Protein AF-A0A5K3FD88-F1 (afdb_monomer_lite)

Secondary structure (DSSP, 8-state):
---------SSSS--SS-EEEEEEEE-SSTT-EEEEEEEEPPPP-TTHHHH--S-HHHHHHHHHT-SEEEEEEE-HHHHHHHSS--HHHHHHHHHHHHHHHHHHHHHH-GGGG-TTSEEEEEEE-GGGTS-TT--HHHHHHHHHHHHHHTT-

Organism: Mesocestoides corti (NCBI:txid53468)

pLDDT: mean 76.45, std 16.15, range [29.92, 93.56]

Structure (mmCIF, N/CA/C/O backbone):
data_AF-A0A5K3FD88-F1
#
_entry.id   AF-A0A5K3FD88-F1
#
loop_
_atom_site.group_PDB
_atom_site.id
_atom_site.type_symbol
_atom_site.label_atom_id
_atom_site.label_alt_id
_atom_site.label_comp_id
_atom_site.label_asym_id
_atom_site.label_entity_id
_atom_site.label_seq_id
_atom_site.pdbx_PDB_ins_code
_atom_site.Cartn_x
_atom_site.Cartn_y
_atom_site.Cartn_z
_atom_site.occupancy
_atom_site.B_iso_or_equiv
_atom_site.auth_seq_id
_atom_site.auth_comp_id
_atom_site.auth_asym_id
_atom_site.auth_atom_id
_atom_site.pdbx_PDB_model_num
ATOM 1 N N . LEU A 1 1 ? 9.962 14.412 3.742 1.00 49.38 1 LEU A N 1
ATOM 2 C CA . LEU A 1 1 ? 10.982 13.424 3.314 1.00 49.38 1 LEU A CA 1
ATOM 3 C C . LEU A 1 1 ? 11.344 13.483 1.820 1.00 49.38 1 LEU A C 1
ATOM 5 O O . LEU A 1 1 ? 12.337 12.880 1.451 1.00 49.38 1 LEU A O 1
ATOM 9 N N . THR A 1 2 ? 10.681 14.282 0.972 1.00 31.92 2 THR A N 1
ATOM 10 C CA . THR A 1 2 ? 11.206 14.666 -0.359 1.00 31.92 2 THR A CA 1
ATOM 11 C C . THR A 1 2 ? 10.922 16.157 -0.612 1.00 31.92 2 THR A C 1
ATOM 13 O O . THR A 1 2 ? 9.959 16.699 -0.075 1.00 31.92 2 THR A O 1
ATOM 16 N N . ARG A 1 3 ? 11.767 16.861 -1.385 1.00 29.92 3 ARG A N 1
ATOM 17 C CA . ARG A 1 3 ? 11.564 18.280 -1.778 1.00 29.92 3 ARG A CA 1
ATOM 18 C C . ARG A 1 3 ? 10.687 18.415 -3.039 1.00 29.92 3 ARG A C 1
ATOM 20 O O . ARG A 1 3 ? 10.911 19.313 -3.847 1.00 29.92 3 ARG A O 1
ATOM 27 N N . ALA A 1 4 ? 9.730 17.511 -3.245 1.00 40.16 4 ALA A N 1
ATOM 28 C CA . ALA A 1 4 ? 8.852 17.529 -4.414 1.00 40.16 4 ALA A CA 1
ATOM 29 C C . ALA A 1 4 ? 7.624 18.420 -4.161 1.00 40.16 4 ALA A C 1
ATOM 31 O O . ALA A 1 4 ? 7.045 18.396 -3.078 1.00 40.16 4 ALA A O 1
ATOM 32 N N . ARG A 1 5 ? 7.230 19.225 -5.157 1.00 34.03 5 ARG A N 1
ATOM 33 C CA . ARG A 1 5 ? 5.984 20.009 -5.135 1.00 34.03 5 ARG A CA 1
ATOM 34 C C . ARG A 1 5 ? 4.945 19.308 -6.020 1.00 34.03 5 ARG A C 1
ATOM 36 O O . ARG A 1 5 ? 5.120 19.342 -7.238 1.00 34.03 5 ARG A O 1
ATOM 43 N N . PRO A 1 6 ? 3.894 18.687 -5.457 1.00 39.97 6 PRO A N 1
ATOM 44 C CA . PRO A 1 6 ? 2.916 17.952 -6.249 1.00 39.97 6 PRO A CA 1
ATOM 45 C C . PRO A 1 6 ? 1.986 18.905 -7.011 1.00 39.97 6 PRO A C 1
ATOM 47 O O . PRO A 1 6 ? 1.526 19.910 -6.469 1.00 39.97 6 PRO A O 1
ATOM 50 N N . ARG A 1 7 ? 1.684 18.575 -8.271 1.00 36.94 7 ARG A N 1
ATOM 51 C CA . ARG A 1 7 ? 0.554 19.133 -9.027 1.00 36.94 7 ARG A CA 1
ATOM 52 C C . ARG A 1 7 ? -0.346 17.977 -9.451 1.00 36.94 7 ARG A C 1
ATOM 54 O O . ARG A 1 7 ? 0.107 17.106 -10.182 1.00 36.94 7 ARG A O 1
ATOM 61 N N . VAL A 1 8 ? -1.593 17.990 -8.988 1.00 39.84 8 VAL A N 1
ATOM 62 C CA . VAL A 1 8 ? -2.627 17.002 -9.332 1.00 39.84 8 VAL A CA 1
ATOM 63 C C . VAL A 1 8 ? -3.347 17.480 -10.596 1.00 39.84 8 VAL A C 1
ATOM 65 O O . VAL A 1 8 ? -3.868 18.595 -10.613 1.00 39.84 8 VAL A O 1
ATOM 68 N N . ALA A 1 9 ? -3.345 16.676 -11.662 1.00 36.00 9 ALA A N 1
ATOM 69 C CA . ALA A 1 9 ? -4.131 16.934 -12.874 1.00 36.00 9 ALA A CA 1
ATOM 70 C C . ALA A 1 9 ? -5.505 16.232 -12.786 1.00 36.00 9 ALA A C 1
ATOM 72 O O . ALA A 1 9 ? -5.582 15.161 -12.188 1.00 36.00 9 ALA A O 1
ATOM 73 N N . PRO A 1 10 ? -6.587 16.779 -13.372 1.00 38.25 10 PRO A N 1
ATOM 74 C CA . PRO A 1 10 ? -7.933 16.222 -13.255 1.00 38.25 10 PRO A CA 1
ATOM 75 C C . PRO A 1 10 ? -8.171 15.132 -14.312 1.00 38.25 10 PRO A C 1
ATOM 77 O O . PRO A 1 10 ? -8.833 15.365 -15.317 1.00 38.25 10 PRO A O 1
ATOM 80 N N . HIS A 1 11 ? -7.616 13.940 -14.106 1.00 45.12 11 HIS A N 1
ATOM 81 C CA . HIS A 1 11 ? -7.912 12.748 -14.909 1.00 45.12 11 HIS A CA 1
ATOM 82 C C . HIS A 1 11 ? -7.934 11.507 -14.005 1.00 45.12 11 HIS A C 1
ATOM 84 O O . HIS A 1 11 ? -7.286 11.531 -12.962 1.00 45.12 11 HIS A O 1
ATOM 90 N N . PRO A 1 12 ? -8.637 10.419 -14.383 1.00 45.50 12 PRO A N 1
ATOM 91 C CA . PRO A 1 12 ? -8.735 9.195 -13.572 1.00 45.50 12 PRO A CA 1
ATOM 92 C C . PRO A 1 12 ? -7.381 8.514 -13.285 1.00 45.50 12 PRO A C 1
ATOM 94 O O . PRO A 1 12 ? -7.318 7.605 -12.475 1.00 45.50 12 PRO A O 1
ATOM 97 N N . PHE A 1 13 ? -6.296 9.003 -13.888 1.00 48.44 13 PHE A N 1
ATOM 98 C CA . PHE A 1 13 ? -4.913 8.739 -13.506 1.00 48.44 13 PHE A CA 1
ATOM 99 C C . PHE A 1 13 ? -4.215 10.095 -13.365 1.00 48.44 13 PHE A C 1
ATOM 101 O O . PHE A 1 13 ? -4.045 10.809 -14.356 1.00 48.44 13 PHE A O 1
ATOM 108 N N . THR A 1 14 ? -3.857 10.519 -12.154 1.00 42.22 14 THR A N 1
ATOM 109 C CA . THR A 1 14 ? -3.518 11.937 -11.922 1.00 42.22 14 THR A CA 1
ATOM 110 C C . THR A 1 14 ? -2.059 12.328 -12.189 1.00 42.22 14 THR A C 1
ATOM 112 O O . THR A 1 14 ? -1.686 13.457 -11.864 1.00 42.22 14 THR A O 1
ATOM 115 N N . THR A 1 15 ? -1.234 11.485 -12.829 1.00 48.66 15 THR A N 1
ATOM 116 C CA . THR A 1 15 ? 0.158 11.862 -13.153 1.00 48.66 15 THR A CA 1
ATOM 117 C C . THR A 1 15 ? 0.661 11.240 -14.467 1.00 48.66 15 THR A C 1
ATOM 119 O O . THR A 1 15 ? 0.952 10.053 -14.533 1.00 48.66 15 THR A O 1
ATOM 122 N N . LEU A 1 16 ? 0.818 12.057 -15.521 1.00 50.34 16 LEU A N 1
ATOM 123 C CA . LEU A 1 16 ? 1.397 11.653 -16.823 1.00 50.34 16 LEU A CA 1
ATOM 124 C C . LEU A 1 16 ? 2.933 11.499 -16.801 1.00 50.34 16 LEU A C 1
ATOM 126 O O . LEU A 1 16 ? 3.521 11.061 -17.784 1.00 50.34 16 LEU A O 1
ATOM 130 N N . LYS A 1 17 ? 3.598 11.898 -15.708 1.00 55.62 17 LYS A N 1
ATOM 131 C CA . LYS A 1 17 ? 5.039 11.716 -15.497 1.00 55.62 17 LYS A CA 1
ATOM 132 C C . LYS A 1 17 ? 5.276 11.182 -14.087 1.00 55.62 17 LYS A C 1
ATOM 134 O O . LYS A 1 17 ? 4.882 11.862 -13.144 1.00 55.62 17 LYS A O 1
ATOM 139 N N . PRO A 1 18 ? 5.937 10.033 -13.914 1.00 62.25 18 PRO A N 1
ATOM 140 C CA . PRO A 1 18 ? 6.302 9.559 -12.583 1.00 62.25 18 PRO A CA 1
ATOM 141 C C . PRO A 1 18 ? 7.195 10.572 -11.871 1.00 62.25 18 PRO A C 1
ATOM 143 O O . PRO A 1 18 ? 8.062 11.207 -12.483 1.00 62.25 18 PRO A O 1
ATOM 146 N N . HIS A 1 19 ? 7.011 10.718 -10.565 1.00 68.56 19 HIS A N 1
ATOM 147 C CA . HIS A 1 19 ? 7.896 11.555 -9.766 1.00 68.56 19 HIS A CA 1
ATOM 148 C C . HIS A 1 19 ? 8.976 10.685 -9.136 1.00 68.56 19 HIS A C 1
ATOM 150 O O . HIS A 1 19 ? 8.707 9.908 -8.228 1.00 68.56 19 HIS A O 1
ATOM 156 N N . VAL A 1 20 ? 10.212 10.833 -9.611 1.00 73.56 20 VAL A N 1
ATOM 157 C CA . VAL A 1 20 ? 11.366 10.108 -9.073 1.00 73.56 20 VAL A CA 1
ATOM 158 C C . VAL A 1 20 ? 12.123 11.007 -8.099 1.00 73.56 20 VAL A C 1
ATOM 160 O O . VAL A 1 20 ? 12.644 12.060 -8.468 1.00 73.56 20 VAL A O 1
ATOM 163 N N . GLY A 1 21 ? 12.174 10.599 -6.836 1.00 79.31 21 GLY A N 1
ATOM 164 C CA . GLY A 1 21 ? 12.961 11.212 -5.775 1.00 79.31 21 GLY A CA 1
ATOM 165 C C . GLY A 1 21 ? 14.166 10.352 -5.408 1.00 79.31 21 GLY A C 1
ATOM 166 O O . GLY A 1 21 ? 14.143 9.133 -5.527 1.00 79.31 21 GLY A O 1
ATOM 167 N N . THR A 1 22 ? 15.238 10.983 -4.937 1.00 81.88 22 THR A N 1
ATOM 168 C CA . THR A 1 22 ? 16.378 10.281 -4.334 1.00 81.88 22 THR A CA 1
ATOM 169 C C . THR A 1 22 ? 16.438 10.625 -2.854 1.00 81.88 22 THR A C 1
ATOM 171 O O . THR A 1 22 ? 16.377 11.799 -2.489 1.00 81.88 22 THR A O 1
ATOM 174 N N . LEU A 1 23 ? 16.570 9.602 -2.021 1.00 83.44 23 LEU A N 1
ATOM 175 C CA . LEU A 1 23 ? 16.663 9.689 -0.576 1.00 83.44 23 LEU A CA 1
ATOM 176 C C . LEU A 1 23 ? 18.045 9.189 -0.153 1.00 83.44 23 LEU A C 1
ATOM 178 O O . LEU A 1 23 ? 18.438 8.076 -0.493 1.00 83.44 23 LEU A O 1
ATOM 182 N N . LEU A 1 24 ? 18.799 10.037 0.542 1.00 83.44 24 LEU A N 1
ATOM 183 C CA . LEU A 1 24 ? 20.080 9.667 1.132 1.00 83.44 24 LEU A CA 1
ATOM 184 C C . LEU A 1 24 ? 19.846 9.397 2.618 1.00 83.44 24 LEU A C 1
ATOM 186 O O . LEU A 1 24 ? 19.455 10.301 3.355 1.00 83.44 24 LEU A O 1
ATOM 190 N N . LEU A 1 25 ? 20.045 8.152 3.031 1.00 79.88 25 LEU A N 1
ATOM 191 C CA . LEU A 1 25 ? 19.984 7.716 4.418 1.00 79.88 25 LEU A CA 1
ATOM 192 C C . LEU A 1 25 ? 21.411 7.618 4.944 1.00 79.88 25 LEU A C 1
ATOM 194 O O . LEU A 1 25 ? 22.100 6.636 4.687 1.00 79.88 25 LEU A O 1
ATOM 198 N N . THR A 1 26 ? 21.862 8.643 5.656 1.00 75.00 26 THR A N 1
ATOM 199 C CA . THR A 1 26 ? 23.148 8.613 6.359 1.00 75.00 26 THR A CA 1
ATOM 200 C C . THR A 1 26 ? 22.933 7.973 7.727 1.00 75.00 26 THR A C 1
ATOM 202 O O . THR A 1 26 ? 22.096 8.454 8.493 1.00 75.00 26 THR A O 1
ATOM 205 N N . ARG A 1 27 ? 23.637 6.875 8.021 1.00 68.38 27 ARG A N 1
ATOM 206 C CA . ARG A 1 27 ? 23.699 6.314 9.381 1.00 68.38 27 ARG A CA 1
ATOM 207 C C . ARG A 1 27 ? 24.729 7.066 10.231 1.00 68.38 27 ARG A C 1
ATOM 209 O O . ARG A 1 27 ? 25.310 8.042 9.772 1.00 68.38 27 ARG A O 1
ATOM 216 N N . ASP A 1 28 ? 24.915 6.641 11.480 1.00 68.75 28 ASP A N 1
ATOM 217 C CA . ASP A 1 28 ? 25.735 7.318 12.502 1.00 68.75 28 ASP A CA 1
ATOM 218 C C . ASP A 1 28 ? 27.186 7.645 12.066 1.00 68.75 28 ASP A C 1
ATOM 220 O O . ASP A 1 28 ? 27.833 8.500 12.670 1.00 68.75 28 ASP A O 1
ATOM 224 N N . SER A 1 29 ? 27.689 7.027 10.992 1.00 59.22 29 SER A N 1
ATOM 225 C CA . SER A 1 29 ? 28.944 7.350 10.304 1.00 59.22 29 SER A CA 1
ATOM 226 C C . SER A 1 29 ? 28.691 7.812 8.858 1.00 59.22 29 SER A C 1
ATOM 228 O O . SER A 1 29 ? 27.907 7.221 8.114 1.00 59.22 29 SER A O 1
ATOM 230 N N . ALA A 1 30 ? 29.395 8.865 8.423 1.00 61.03 30 ALA A N 1
ATOM 231 C CA . ALA A 1 30 ? 29.258 9.439 7.076 1.00 61.03 30 ALA A CA 1
ATOM 232 C C . ALA A 1 30 ? 29.626 8.463 5.937 1.00 61.03 30 ALA A C 1
ATOM 234 O O . ALA A 1 30 ? 29.151 8.637 4.814 1.00 61.03 30 ALA A O 1
ATOM 235 N N . ASP A 1 31 ? 30.421 7.434 6.240 1.00 67.88 31 ASP A N 1
ATOM 236 C CA . ASP A 1 31 ? 30.847 6.407 5.284 1.00 67.88 31 ASP A CA 1
ATOM 237 C C . ASP A 1 31 ? 29.776 5.324 5.029 1.00 67.88 31 ASP A C 1
ATOM 239 O O . ASP A 1 31 ? 29.842 4.645 4.009 1.00 67.88 31 ASP A O 1
ATOM 243 N N . ASP A 1 32 ? 28.738 5.216 5.874 1.00 70.06 32 ASP A N 1
ATOM 244 C CA . ASP A 1 32 ? 27.624 4.258 5.728 1.00 70.06 32 ASP A CA 1
ATOM 245 C C . ASP A 1 32 ? 26.333 4.953 5.259 1.00 70.06 32 ASP A C 1
ATOM 247 O O . ASP A 1 32 ? 25.264 4.869 5.879 1.00 70.06 32 ASP A O 1
ATOM 251 N N . SER A 1 33 ? 26.421 5.686 4.146 1.00 76.81 33 SER A N 1
ATOM 252 C CA . SER A 1 33 ? 25.243 6.299 3.524 1.00 76.81 33 SER A CA 1
ATOM 253 C C . SER A 1 33 ? 24.604 5.381 2.474 1.00 76.81 33 SER A C 1
ATOM 255 O O . SER A 1 33 ? 25.259 4.896 1.554 1.00 76.81 33 SER A O 1
ATOM 257 N N . ILE A 1 34 ? 23.292 5.153 2.591 1.00 81.44 34 ILE A N 1
ATOM 258 C CA . ILE A 1 34 ? 22.496 4.380 1.629 1.00 81.44 34 ILE A CA 1
ATOM 259 C C . ILE A 1 34 ? 21.711 5.353 0.755 1.00 81.44 34 ILE A C 1
ATOM 261 O O . ILE A 1 34 ? 20.952 6.188 1.248 1.00 81.44 34 ILE A O 1
ATOM 265 N N . LYS A 1 35 ? 21.863 5.231 -0.564 1.00 82.56 35 LYS A N 1
ATOM 266 C CA . LYS A 1 35 ? 21.091 6.001 -1.541 1.00 82.56 35 LYS A CA 1
ATOM 267 C C . LYS A 1 35 ? 19.933 5.153 -2.060 1.00 82.56 35 LYS A C 1
ATOM 269 O O . LYS A 1 35 ? 20.157 4.137 -2.708 1.00 82.56 35 LYS A O 1
ATOM 274 N N . LEU A 1 36 ? 18.708 5.599 -1.810 1.00 83.81 36 LEU A N 1
ATOM 275 C CA . LEU A 1 36 ? 17.485 4.991 -2.323 1.00 83.81 36 LEU A CA 1
ATOM 276 C C . LEU A 1 36 ? 16.853 5.900 -3.373 1.00 83.81 36 LEU A C 1
ATOM 278 O O . LEU A 1 36 ? 16.812 7.120 -3.215 1.00 83.81 36 LEU A O 1
ATOM 282 N N . THR A 1 37 ? 16.328 5.310 -4.438 1.00 83.25 37 THR A N 1
ATOM 283 C CA . THR A 1 37 ? 15.499 6.015 -5.415 1.00 83.25 37 THR A CA 1
ATOM 284 C C . THR A 1 37 ? 14.061 5.566 -5.223 1.00 83.25 37 THR A C 1
ATOM 286 O O . THR A 1 37 ? 13.782 4.374 -5.187 1.00 83.25 37 THR A O 1
ATOM 289 N N . ILE A 1 38 ? 13.160 6.529 -5.059 1.00 83.81 38 ILE A N 1
ATOM 290 C CA . ILE A 1 38 ? 11.733 6.304 -4.842 1.00 83.81 38 ILE A CA 1
ATOM 291 C C . ILE A 1 38 ? 11.013 6.881 -6.050 1.00 83.81 38 ILE A C 1
ATOM 293 O O . ILE A 1 38 ? 11.183 8.061 -6.354 1.00 83.81 38 ILE A O 1
ATOM 297 N N . ALA A 1 39 ? 10.223 6.063 -6.730 1.00 80.69 39 ALA A N 1
ATOM 298 C CA . ALA A 1 39 ? 9.319 6.519 -7.769 1.00 80.69 39 ALA A CA 1
ATOM 299 C C . ALA A 1 39 ? 7.894 6.520 -7.215 1.00 80.69 39 ALA A C 1
ATOM 301 O O . ALA A 1 39 ? 7.443 5.525 -6.655 1.00 80.69 39 ALA A O 1
ATOM 302 N N . ASP A 1 40 ? 7.206 7.646 -7.360 1.00 75.69 40 ASP A N 1
ATOM 303 C CA . ASP A 1 40 ? 5.771 7.737 -7.128 1.00 75.69 40 ASP A CA 1
ATOM 304 C C . ASP A 1 40 ? 5.048 7.228 -8.375 1.00 75.69 40 ASP A C 1
ATOM 306 O O . ASP A 1 40 ? 5.188 7.799 -9.469 1.00 75.69 40 ASP A O 1
ATOM 310 N N . LEU A 1 41 ? 4.329 6.121 -8.209 1.00 71.19 41 LEU A N 1
ATOM 311 C CA . LEU A 1 41 ? 3.512 5.539 -9.259 1.00 71.19 41 LEU A CA 1
ATOM 312 C C . LEU A 1 41 ? 2.185 6.305 -9.311 1.00 71.19 41 LEU A C 1
ATOM 314 O O . LEU A 1 41 ? 1.601 6.574 -8.262 1.00 71.19 41 LEU A O 1
ATOM 318 N N . PRO A 1 42 ? 1.686 6.680 -10.504 1.00 64.62 42 PRO A N 1
ATOM 319 C CA . PRO A 1 42 ? 0.357 7.269 -10.609 1.00 64.62 42 PRO A CA 1
ATOM 320 C C . PRO A 1 42 ? -0.670 6.332 -9.964 1.00 64.62 42 PRO A C 1
ATOM 322 O O . PRO A 1 42 ? -0.578 5.116 -10.123 1.00 64.62 42 PRO A O 1
ATOM 325 N N . GLY A 1 43 ? -1.620 6.909 -9.222 1.00 61.84 43 GLY A N 1
ATOM 326 C CA . GLY A 1 43 ? -2.582 6.143 -8.434 1.00 61.84 43 GLY A CA 1
ATOM 327 C C . GLY A 1 43 ? -3.311 5.100 -9.278 1.00 61.84 43 GLY A C 1
ATOM 328 O O . GLY A 1 43 ? -3.956 5.446 -10.270 1.00 61.84 43 GLY A O 1
ATOM 329 N N . LEU A 1 44 ? -3.191 3.839 -8.868 1.00 65.69 44 LEU A N 1
ATOM 330 C CA . LEU A 1 44 ? -4.015 2.749 -9.365 1.00 65.69 44 LEU A CA 1
ATOM 331 C C . LEU A 1 44 ? -5.390 2.881 -8.718 1.00 65.69 44 LEU A C 1
ATOM 333 O O . LEU A 1 44 ? -5.516 2.903 -7.494 1.00 65.69 44 LEU A O 1
ATOM 337 N N . ILE A 1 45 ? -6.401 3.042 -9.557 1.00 65.56 45 ILE A N 1
ATOM 338 C CA . ILE A 1 45 ? -7.806 3.041 -9.165 1.00 65.56 45 ILE A CA 1
ATOM 339 C C . ILE A 1 45 ? -8.481 1.828 -9.796 1.00 65.56 45 ILE A C 1
ATOM 341 O O . ILE A 1 45 ? -7.958 1.253 -10.745 1.00 65.56 45 ILE A O 1
ATOM 345 N N . GLU A 1 46 ? -9.666 1.477 -9.319 1.00 66.19 46 GLU A N 1
ATOM 346 C CA . GLU A 1 46 ? -10.451 0.398 -9.913 1.00 66.19 46 GLU A CA 1
ATOM 347 C C . GLU A 1 46 ? -10.745 0.648 -11.408 1.00 66.19 46 GLU A C 1
ATOM 349 O O . GLU A 1 46 ? -11.143 1.745 -11.828 1.00 66.19 46 GLU A O 1
ATOM 354 N N . GLY A 1 47 ? -10.537 -0.386 -12.224 1.00 61.06 47 GLY A N 1
ATOM 355 C CA . GLY A 1 47 ? -10.630 -0.342 -13.680 1.00 61.06 47 GLY A CA 1
ATOM 356 C C . GLY A 1 47 ? -9.429 0.335 -14.343 1.00 61.06 47 GLY A C 1
ATOM 357 O O . GLY A 1 47 ? -9.545 0.809 -15.481 1.00 61.06 47 GLY A O 1
ATOM 358 N N . ALA A 1 48 ? -8.292 0.434 -13.646 1.00 65.81 48 ALA A N 1
ATOM 359 C CA . ALA A 1 48 ? -7.071 1.025 -14.175 1.00 65.81 48 ALA A CA 1
ATOM 360 C C . ALA A 1 48 ? -6.521 0.223 -15.362 1.00 65.81 48 ALA A C 1
ATOM 362 O O . ALA A 1 48 ? -6.232 0.802 -16.418 1.00 65.81 48 ALA A O 1
ATOM 363 N N . ALA A 1 49 ? -6.426 -1.097 -15.194 1.00 62.66 49 ALA A N 1
ATOM 364 C CA . ALA A 1 49 ? -5.909 -2.042 -16.178 1.00 62.66 49 ALA A CA 1
ATOM 365 C C . ALA A 1 49 ? -6.738 -2.055 -17.467 1.00 62.66 49 ALA A C 1
ATOM 367 O O . ALA A 1 49 ? -6.192 -1.979 -18.569 1.00 62.66 49 ALA A O 1
ATOM 368 N N . GLU A 1 50 ? -8.066 -2.057 -17.344 1.00 63.78 50 GLU A N 1
ATOM 369 C CA . GLU A 1 50 ? -8.980 -2.120 -18.489 1.00 63.78 50 GLU A CA 1
ATOM 370 C C . GLU A 1 50 ? -8.938 -0.858 -19.358 1.00 63.78 50 GLU A C 1
ATOM 372 O O . GLU A 1 50 ? -9.032 -0.925 -20.585 1.00 63.78 50 GLU A O 1
ATOM 377 N N . ARG A 1 51 ? -8.786 0.318 -18.734 1.00 58.78 51 ARG A N 1
ATOM 378 C CA . ARG A 1 51 ? -8.845 1.608 -19.440 1.00 58.78 51 ARG A CA 1
ATOM 379 C C . ARG A 1 51 ? -7.582 1.928 -20.228 1.00 58.78 51 ARG A C 1
ATOM 381 O O . ARG A 1 51 ? -7.625 2.859 -21.030 1.00 58.78 51 ARG A O 1
ATOM 388 N N . ASN A 1 52 ? -6.491 1.189 -19.997 1.00 57.31 52 ASN A N 1
ATOM 389 C CA . ASN A 1 52 ? -5.265 1.149 -20.802 1.00 57.31 52 ASN A CA 1
ATOM 390 C C . ASN A 1 52 ? -4.863 2.519 -21.398 1.00 57.31 52 ASN A C 1
ATOM 392 O O . ASN A 1 52 ? -4.585 2.656 -22.590 1.00 57.31 52 ASN A O 1
ATOM 396 N N . ALA A 1 53 ? -4.897 3.573 -20.570 1.00 53.19 53 ALA A N 1
ATOM 397 C CA . ALA A 1 53 ? -4.958 4.972 -21.007 1.00 53.19 53 ALA A CA 1
ATOM 398 C C . ALA A 1 53 ? -3.602 5.542 -21.485 1.00 53.19 53 ALA A C 1
ATOM 400 O O . ALA A 1 53 ? -3.224 6.659 -21.137 1.00 53.19 53 ALA A O 1
ATOM 401 N N . GLY A 1 54 ? -2.833 4.768 -22.257 1.00 49.25 54 GLY A N 1
ATOM 402 C CA . GLY A 1 54 ? -1.578 5.198 -22.884 1.00 49.25 54 GLY A CA 1
ATOM 403 C C . GLY A 1 54 ? -0.377 5.324 -21.940 1.00 49.25 54 GLY A C 1
ATOM 404 O O . GLY A 1 54 ? 0.697 5.722 -22.381 1.00 49.25 54 GLY A O 1
ATOM 405 N N . LEU A 1 55 ? -0.529 4.965 -20.661 1.00 54.91 55 LEU A N 1
ATOM 406 C CA . LEU A 1 55 ? 0.539 4.992 -19.651 1.00 54.91 55 LEU A CA 1
ATOM 407 C C . LEU A 1 55 ? 1.380 3.704 -19.613 1.00 54.91 55 LEU A C 1
ATOM 409 O O . LEU A 1 55 ? 2.466 3.722 -19.038 1.00 54.91 55 LEU A O 1
ATOM 413 N N . GLY A 1 56 ? 0.907 2.617 -20.237 1.00 59.53 56 GLY A N 1
ATOM 414 C CA . GLY A 1 56 ? 1.401 1.249 -20.032 1.00 59.53 56 GLY A CA 1
ATOM 415 C C . GLY A 1 56 ? 2.919 1.088 -20.133 1.00 59.53 56 GLY A C 1
ATOM 416 O O . GLY A 1 56 ? 3.534 0.603 -19.195 1.00 59.53 56 GLY A O 1
ATOM 417 N N . SER A 1 57 ? 3.563 1.552 -21.207 1.00 60.62 57 SER A N 1
ATOM 418 C CA . SER A 1 57 ? 5.005 1.314 -21.398 1.00 60.62 57 SER A CA 1
ATOM 419 C C . SER A 1 57 ? 5.906 2.123 -20.455 1.00 60.62 57 SER A C 1
ATOM 421 O O . SER A 1 57 ? 6.899 1.595 -19.959 1.00 60.62 57 SER A O 1
ATOM 423 N N . GLN A 1 58 ? 5.573 3.387 -20.168 1.00 64.88 58 GLN A N 1
ATOM 424 C CA . GLN A 1 58 ? 6.332 4.196 -19.204 1.00 64.88 58 GLN A CA 1
ATOM 425 C C . GLN A 1 58 ? 6.084 3.737 -17.769 1.00 64.88 58 GLN A C 1
ATOM 427 O O . GLN A 1 58 ? 7.034 3.642 -17.002 1.00 64.88 58 GLN A O 1
ATOM 432 N N . PHE A 1 59 ? 4.835 3.425 -17.424 1.00 69.44 59 PHE A N 1
ATOM 433 C CA . PHE A 1 59 ? 4.451 2.885 -16.123 1.00 69.44 59 PHE A CA 1
ATOM 434 C C . PHE A 1 59 ? 5.170 1.563 -15.828 1.00 69.44 59 PHE A C 1
ATOM 436 O O . PHE A 1 59 ? 5.843 1.452 -14.804 1.00 69.44 59 PHE A O 1
ATOM 443 N N . LEU A 1 60 ? 5.116 0.610 -16.764 1.00 69.50 60 LEU A N 1
ATOM 444 C CA . LEU A 1 60 ? 5.788 -0.684 -16.639 1.00 69.50 60 LEU A CA 1
ATOM 445 C C . LEU A 1 60 ? 7.302 -0.524 -16.519 1.00 69.50 60 LEU A C 1
ATOM 447 O O . LEU A 1 60 ? 7.881 -1.060 -15.584 1.00 69.50 60 LEU A O 1
ATOM 451 N N . SER A 1 61 ? 7.935 0.303 -17.358 1.00 70.56 61 SER A N 1
ATOM 452 C CA . SER A 1 61 ? 9.388 0.518 -17.289 1.00 70.56 61 SER A CA 1
ATOM 453 C C . SER A 1 61 ? 9.863 1.039 -15.926 1.00 70.56 61 SER A C 1
ATOM 455 O O . SER A 1 61 ? 10.995 0.763 -15.528 1.00 70.56 61 SER A O 1
ATOM 457 N N . LEU A 1 62 ? 9.035 1.801 -15.210 1.00 71.62 62 LEU A N 1
ATOM 458 C CA . LEU A 1 62 ? 9.378 2.296 -13.876 1.00 71.62 62 LEU A CA 1
ATOM 459 C C . LEU A 1 62 ? 9.187 1.221 -12.824 1.00 71.62 62 LEU A C 1
ATOM 461 O O . LEU A 1 62 ? 10.044 1.064 -11.957 1.00 71.62 62 LEU A O 1
ATOM 465 N N . ILE A 1 63 ? 8.064 0.504 -12.893 1.00 76.81 63 ILE A N 1
ATOM 466 C CA . ILE A 1 63 ? 7.764 -0.538 -11.925 1.00 76.81 63 ILE A CA 1
ATOM 467 C C . ILE A 1 63 ? 8.745 -1.686 -12.083 1.00 76.81 63 ILE A C 1
ATOM 469 O O . ILE A 1 63 ? 9.287 -2.123 -11.081 1.00 76.81 63 ILE A O 1
ATOM 473 N N . GLU A 1 64 ? 9.028 -2.156 -13.291 1.00 77.44 64 GLU A N 1
ATOM 474 C CA . GLU A 1 64 ? 9.992 -3.235 -13.543 1.00 77.44 64 GLU A CA 1
ATOM 475 C C . GLU A 1 64 ? 11.395 -2.892 -13.017 1.00 77.44 64 GLU A C 1
ATOM 477 O O . GLU A 1 64 ? 12.120 -3.769 -12.558 1.00 77.44 64 GLU A O 1
ATOM 482 N N . GLY A 1 65 ? 11.764 -1.606 -12.998 1.00 78.81 65 GLY A N 1
ATOM 483 C CA . GLY A 1 65 ? 13.018 -1.130 -12.409 1.00 78.81 65 GLY A CA 1
ATOM 484 C C . GLY A 1 65 ? 13.020 -1.025 -10.877 1.00 78.81 65 GLY A C 1
ATOM 485 O O . GLY A 1 65 ? 14.073 -0.789 -10.283 1.00 78.81 65 GLY A O 1
ATOM 486 N N . CYS A 1 66 ? 11.868 -1.166 -10.217 1.00 82.38 66 CYS A N 1
ATOM 487 C CA . CYS A 1 66 ? 11.751 -1.053 -8.765 1.00 82.38 66 CYS A CA 1
ATOM 488 C C . CYS A 1 66 ? 12.037 -2.398 -8.082 1.00 82.38 66 CYS A C 1
ATOM 490 O O . CYS A 1 66 ? 11.332 -3.384 -8.289 1.00 82.38 66 CYS A O 1
ATOM 492 N N . ALA A 1 67 ? 13.026 -2.426 -7.187 1.00 84.44 67 ALA A N 1
ATOM 493 C CA . ALA A 1 67 ? 13.360 -3.621 -6.405 1.00 84.44 67 ALA A CA 1
ATOM 494 C C . ALA A 1 67 ? 12.287 -3.994 -5.361 1.00 84.44 67 ALA A C 1
ATOM 496 O O . ALA A 1 67 ? 12.224 -5.139 -4.920 1.00 84.44 67 ALA A O 1
ATOM 497 N N . MET A 1 68 ? 11.459 -3.030 -4.951 1.00 87.38 68 MET A N 1
ATOM 498 C CA . MET A 1 68 ? 10.417 -3.199 -3.939 1.00 87.38 68 MET A CA 1
ATOM 499 C C . MET A 1 68 ? 9.211 -2.316 -4.266 1.00 87.38 68 MET A C 1
ATOM 501 O O . MET A 1 68 ? 9.383 -1.209 -4.782 1.00 87.38 68 MET A O 1
ATOM 505 N N . LEU A 1 69 ? 8.012 -2.790 -3.926 1.00 88.38 69 LEU A N 1
ATOM 506 C CA . LEU A 1 69 ? 6.767 -2.026 -4.014 1.00 88.38 69 LEU A CA 1
ATOM 507 C C . LEU A 1 69 ? 6.282 -1.572 -2.638 1.00 88.38 69 LEU A C 1
ATOM 509 O O . LEU A 1 69 ? 6.351 -2.319 -1.664 1.00 88.38 69 LEU A O 1
ATOM 513 N N . LEU A 1 70 ? 5.778 -0.342 -2.564 1.00 89.75 70 LEU A N 1
ATOM 514 C CA . LEU A 1 70 ? 5.169 0.219 -1.361 1.00 89.75 70 LEU A CA 1
ATOM 515 C C . LEU A 1 70 ? 3.674 0.415 -1.624 1.00 89.75 70 LEU A C 1
ATOM 517 O O . LEU A 1 70 ? 3.295 1.273 -2.418 1.00 89.75 70 LEU A O 1
ATOM 521 N N . TYR A 1 71 ? 2.837 -0.364 -0.947 1.00 89.38 71 TYR A N 1
ATOM 522 C CA . TYR A 1 71 ? 1.385 -0.249 -1.017 1.00 89.38 71 TYR A CA 1
ATOM 523 C C . TYR A 1 71 ? 0.906 0.768 0.011 1.00 89.38 71 TYR A C 1
ATOM 525 O O . TYR A 1 71 ? 1.102 0.592 1.214 1.00 89.38 71 TYR A O 1
ATOM 533 N N . LEU A 1 72 ? 0.287 1.845 -0.461 1.00 89.81 72 LEU A N 1
ATOM 534 C CA . LEU A 1 72 ? -0.289 2.874 0.397 1.00 89.81 72 LEU A CA 1
ATOM 535 C C . LEU A 1 72 ? -1.765 2.554 0.646 1.00 89.81 72 LEU A C 1
ATOM 537 O O . LEU A 1 72 ? -2.562 2.576 -0.286 1.00 89.81 72 LEU A O 1
ATOM 541 N N . VAL A 1 73 ? -2.118 2.286 1.902 1.00 91.56 73 VAL A N 1
ATOM 542 C CA . VAL A 1 73 ? -3.487 1.972 2.343 1.00 91.56 73 VAL A CA 1
ATOM 543 C C . VAL A 1 73 ? -4.025 3.151 3.144 1.00 91.56 73 VAL A C 1
ATOM 545 O O . VAL A 1 73 ? -3.332 3.690 4.010 1.00 91.56 73 VAL A O 1
ATOM 548 N N . ASP A 1 74 ? -5.244 3.598 2.860 1.00 91.19 74 ASP A N 1
ATOM 549 C CA . ASP A 1 74 ? -5.883 4.681 3.610 1.00 91.19 74 ASP A CA 1
ATOM 550 C C . ASP A 1 74 ? -6.533 4.127 4.880 1.00 91.19 74 ASP A C 1
ATOM 552 O O . ASP A 1 74 ? -7.555 3.441 4.821 1.00 91.19 74 ASP A O 1
ATOM 556 N N . VAL A 1 75 ? -5.941 4.452 6.032 1.00 91.56 75 VAL A N 1
ATOM 557 C CA . VAL A 1 75 ? -6.474 4.080 7.353 1.00 91.56 75 VAL A CA 1
ATOM 558 C C . VAL A 1 75 ? -7.113 5.257 8.082 1.00 91.56 75 VAL A C 1
ATOM 560 O O . VAL A 1 75 ? -7.977 5.069 8.939 1.00 91.56 75 VAL A O 1
ATOM 563 N N . GLY A 1 76 ? -6.685 6.476 7.751 1.00 89.25 76 GLY A N 1
ATOM 564 C CA . GLY A 1 76 ? -7.126 7.694 8.415 1.00 89.25 76 GLY A CA 1
ATOM 565 C C . GLY A 1 76 ? -8.562 8.061 8.084 1.00 89.25 76 GLY A C 1
ATOM 566 O O . GLY A 1 76 ? -9.342 8.331 8.994 1.00 89.25 76 GLY A O 1
ATOM 567 N N . THR A 1 77 ? -8.926 8.035 6.797 1.00 89.56 77 THR A N 1
ATOM 568 C CA . THR A 1 77 ? -10.280 8.413 6.359 1.00 89.56 77 THR A CA 1
ATOM 569 C C . THR A 1 77 ? -11.310 7.421 6.896 1.00 89.56 77 THR A C 1
ATOM 571 O O . THR A 1 77 ? -12.321 7.828 7.458 1.00 89.56 77 THR A O 1
ATOM 574 N N . PHE A 1 78 ? -11.009 6.118 6.822 1.00 88.62 78 PHE A N 1
ATOM 575 C CA . PHE A 1 78 ? -11.875 5.052 7.334 1.00 88.62 78 PHE A CA 1
ATOM 576 C C . PHE A 1 78 ? -12.253 5.262 8.807 1.00 88.62 78 PHE A C 1
ATOM 578 O O . PHE A 1 78 ? -13.423 5.186 9.185 1.00 88.62 78 PHE A O 1
ATOM 585 N N . LEU A 1 79 ? -11.257 5.554 9.642 1.00 86.12 79 LEU A N 1
ATOM 586 C CA . LEU A 1 79 ? -11.463 5.775 11.067 1.00 86.12 79 LEU A CA 1
ATOM 587 C C . LEU A 1 79 ? -12.135 7.117 11.372 1.00 86.12 79 LEU A C 1
ATOM 589 O O . LEU A 1 79 ? -12.964 7.171 12.280 1.00 86.12 79 LEU A O 1
ATOM 593 N N . ALA A 1 80 ? -11.811 8.177 10.627 1.00 86.56 80 ALA A N 1
ATOM 594 C CA . ALA A 1 80 ? -12.455 9.478 10.784 1.00 86.56 80 ALA A CA 1
ATOM 595 C C . ALA A 1 80 ? -13.964 9.407 10.487 1.00 86.56 80 ALA A C 1
ATOM 597 O O . ALA A 1 80 ? -14.758 9.977 11.234 1.00 86.56 80 ALA A O 1
ATOM 598 N N . ASP A 1 81 ? -14.358 8.654 9.456 1.00 85.94 81 ASP A N 1
ATOM 599 C CA . ASP A 1 81 ? -15.759 8.505 9.050 1.00 85.94 81 ASP A CA 1
ATOM 600 C C . ASP A 1 81 ? -16.556 7.586 9.988 1.00 85.94 81 ASP A C 1
ATOM 602 O O . ASP A 1 81 ? -17.734 7.828 10.258 1.00 85.94 81 ASP A O 1
ATOM 606 N N . ARG A 1 82 ? -15.935 6.510 10.490 1.00 79.94 82 ARG A N 1
ATOM 607 C CA . ARG A 1 82 ? -16.614 5.502 11.325 1.00 79.94 82 ARG A CA 1
ATOM 608 C C . ARG A 1 82 ? -16.593 5.829 12.816 1.00 79.94 82 ARG A C 1
ATOM 610 O O . ARG A 1 82 ? -17.478 5.378 13.541 1.00 79.94 82 ARG A O 1
ATOM 617 N N . GLY A 1 83 ? -15.607 6.590 13.293 1.00 72.44 83 GLY A N 1
ATOM 618 C CA . GLY A 1 83 ? -15.403 6.940 14.703 1.00 72.44 83 GLY A CA 1
ATOM 619 C C . GLY A 1 83 ? -14.967 5.759 15.581 1.00 72.44 83 GLY A C 1
ATOM 620 O O . GLY A 1 83 ? -13.918 5.812 16.220 1.00 72.44 83 GLY 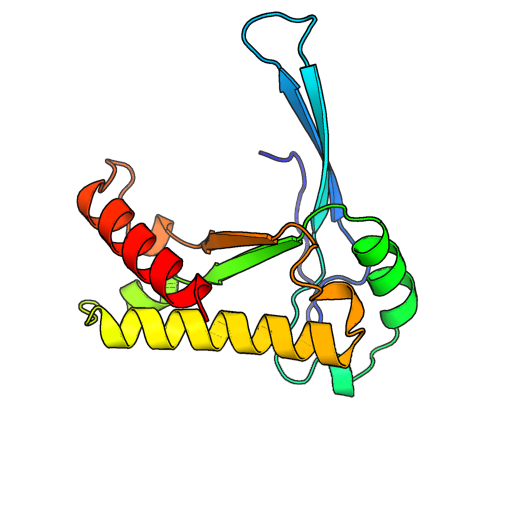A O 1
ATOM 621 N N . GLN A 1 84 ? -15.751 4.679 15.609 1.00 75.44 84 GLN A N 1
ATOM 622 C CA . GLN A 1 84 ? -15.402 3.400 16.228 1.00 75.44 84 GLN A CA 1
ATOM 623 C C . GLN A 1 84 ? -15.613 2.278 15.211 1.00 75.44 84 GLN A C 1
ATOM 625 O O . GLN A 1 84 ? -16.724 2.080 14.729 1.00 75.44 84 GLN A O 1
ATOM 630 N N . ALA A 1 85 ? -14.545 1.545 14.906 1.00 82.81 85 ALA A N 1
ATOM 631 C CA . ALA A 1 85 ? -14.575 0.378 14.035 1.00 82.81 85 ALA A CA 1
ATOM 632 C C . ALA A 1 85 ? -14.128 -0.863 14.812 1.00 82.81 85 ALA A C 1
ATOM 634 O O . ALA A 1 85 ? -13.223 -0.793 15.652 1.00 82.81 85 ALA A O 1
ATOM 635 N N . SER A 1 86 ? -14.760 -1.998 14.524 1.00 88.06 86 SER A N 1
ATOM 636 C CA . SER A 1 86 ? -14.272 -3.300 14.973 1.00 88.06 86 SER A CA 1
ATOM 637 C C . SER A 1 86 ? -12.957 -3.648 14.271 1.00 88.06 86 SER A C 1
ATOM 639 O O . SER A 1 86 ? -12.707 -3.225 13.144 1.00 88.06 86 SER A O 1
ATOM 641 N N . ALA A 1 87 ? -12.128 -4.474 14.918 1.00 88.12 87 ALA A N 1
ATOM 642 C CA . ALA A 1 87 ? -10.897 -4.988 14.317 1.00 88.12 87 ALA A CA 1
ATOM 643 C C . ALA A 1 87 ? -11.170 -5.729 12.997 1.00 88.12 87 ALA A C 1
ATOM 645 O O . ALA A 1 87 ? -10.445 -5.532 12.029 1.00 88.12 87 ALA A O 1
ATOM 646 N N . SER A 1 88 ? -12.241 -6.529 12.960 1.00 89.81 88 SER A N 1
ATOM 647 C CA . SER A 1 88 ? -12.689 -7.240 11.749 1.00 89.81 88 SER A CA 1
ATOM 648 C C . SER A 1 88 ? -13.028 -6.277 10.611 1.00 89.81 88 SER A C 1
ATOM 650 O O . SER A 1 88 ? -12.406 -6.337 9.563 1.00 89.81 88 SER A O 1
ATOM 652 N N . GLU A 1 89 ? -13.914 -5.310 10.856 1.00 90.75 89 GLU A N 1
ATOM 653 C CA . GLU A 1 89 ? -14.319 -4.315 9.855 1.00 90.75 89 GLU A CA 1
ATOM 654 C C . GLU A 1 89 ? -13.135 -3.516 9.299 1.00 90.75 89 GLU A C 1
ATOM 656 O O . GLU A 1 89 ? -13.072 -3.260 8.099 1.00 90.75 89 GLU A O 1
ATOM 661 N N . ALA A 1 90 ? -12.199 -3.111 10.164 1.00 91.31 90 ALA A N 1
ATOM 662 C CA . ALA A 1 90 ? -11.002 -2.391 9.745 1.00 91.31 90 ALA A CA 1
ATOM 663 C C . ALA A 1 90 ? -10.086 -3.271 8.886 1.00 91.31 90 ALA A C 1
ATOM 665 O O . ALA A 1 90 ? -9.624 -2.835 7.835 1.00 91.31 90 ALA A O 1
ATOM 666 N N . THR A 1 91 ? -9.858 -4.512 9.319 1.00 93.19 91 THR A N 1
ATOM 667 C CA . THR A 1 91 ? -9.006 -5.475 8.611 1.00 93.19 91 THR A CA 1
ATOM 668 C C . THR A 1 91 ? -9.587 -5.807 7.242 1.00 93.19 91 THR A C 1
ATOM 670 O O . THR A 1 91 ? -8.873 -5.684 6.252 1.00 93.19 91 THR A O 1
ATOM 673 N N . ASP A 1 92 ? -10.883 -6.115 7.162 1.00 92.81 92 ASP A N 1
ATOM 674 C CA . ASP A 1 92 ? -11.580 -6.405 5.904 1.00 92.81 92 ASP A CA 1
ATOM 675 C C . ASP A 1 92 ? -11.524 -5.206 4.949 1.00 92.81 92 ASP A C 1
ATOM 677 O O . ASP A 1 92 ? -11.284 -5.351 3.750 1.00 92.81 92 ASP A O 1
ATOM 681 N N . HIS A 1 93 ? -11.698 -3.991 5.478 1.00 92.44 93 HIS A N 1
ATOM 682 C CA . HIS A 1 93 ? -11.600 -2.781 4.673 1.00 92.44 93 HIS A CA 1
ATOM 683 C C . HIS A 1 93 ? -10.186 -2.576 4.116 1.00 92.44 93 HIS A C 1
ATOM 685 O O . HIS A 1 93 ? -10.029 -2.309 2.925 1.00 92.44 93 HIS A O 1
ATOM 691 N N . PHE A 1 94 ? -9.150 -2.725 4.943 1.00 93.56 94 PHE A N 1
ATOM 692 C CA . PHE A 1 94 ? -7.761 -2.576 4.503 1.00 93.56 94 PHE A CA 1
ATOM 693 C C . PHE A 1 94 ? -7.349 -3.681 3.526 1.00 93.56 94 PHE A C 1
ATOM 695 O O . PHE A 1 94 ? -6.699 -3.382 2.526 1.00 93.56 94 PHE A O 1
ATOM 702 N N . ALA A 1 95 ? -7.782 -4.920 3.770 1.00 93.56 95 ALA A N 1
ATOM 703 C CA . ALA A 1 95 ? -7.581 -6.049 2.870 1.00 93.56 95 ALA A CA 1
ATOM 704 C C . ALA A 1 95 ? -8.211 -5.769 1.502 1.00 93.56 95 ALA A C 1
ATOM 706 O O . ALA A 1 95 ? -7.528 -5.862 0.494 1.00 93.56 95 ALA A O 1
ATOM 707 N N . SER A 1 96 ? -9.453 -5.271 1.459 1.00 91.69 96 SER A N 1
ATOM 708 C CA . SER A 1 96 ? -10.115 -4.943 0.187 1.00 91.69 96 SER A CA 1
ATOM 709 C C . SER A 1 96 ? -9.373 -3.880 -0.639 1.00 91.69 96 SER A C 1
ATOM 711 O O . SER A 1 96 ? -9.347 -3.951 -1.868 1.00 91.69 96 SER A O 1
ATOM 713 N N . GLN A 1 97 ? -8.732 -2.903 0.018 1.00 91.38 97 GLN A N 1
ATOM 714 C CA . GLN A 1 97 ? -7.900 -1.913 -0.671 1.00 91.38 97 GLN A CA 1
ATOM 715 C C . GLN A 1 97 ? -6.628 -2.554 -1.242 1.00 91.38 97 GLN A C 1
ATOM 717 O O . GLN A 1 97 ? -6.249 -2.253 -2.374 1.00 91.38 97 GLN A O 1
ATOM 722 N N . LEU A 1 98 ? -5.973 -3.429 -0.471 1.00 91.00 98 LEU A N 1
ATOM 723 C CA . LEU A 1 98 ? -4.792 -4.169 -0.919 1.00 91.00 98 LEU A CA 1
ATOM 724 C C . LEU A 1 98 ? -5.126 -5.107 -2.078 1.00 91.00 98 LEU A C 1
ATOM 726 O O . LEU A 1 98 ? -4.417 -5.080 -3.079 1.00 91.00 98 LEU A O 1
ATOM 730 N N . ASP A 1 99 ? -6.227 -5.850 -1.980 1.00 90.56 99 ASP A N 1
ATOM 731 C CA . ASP A 1 99 ? -6.714 -6.749 -3.025 1.00 90.56 99 ASP A CA 1
ATOM 732 C C . ASP A 1 99 ? -6.975 -5.989 -4.321 1.00 90.56 99 ASP A C 1
ATOM 734 O O . ASP A 1 99 ? -6.568 -6.432 -5.390 1.00 90.56 99 ASP A O 1
ATOM 738 N N . MET A 1 100 ? -7.609 -4.814 -4.249 1.00 87.94 100 MET A N 1
ATOM 739 C CA . MET A 1 100 ? -7.824 -3.975 -5.428 1.00 87.94 100 MET A CA 1
ATOM 740 C C . MET A 1 100 ? -6.493 -3.570 -6.074 1.00 87.94 100 MET A C 1
ATOM 742 O O . MET A 1 100 ? -6.309 -3.777 -7.273 1.00 87.94 100 MET A O 1
ATOM 746 N N . LEU A 1 101 ? -5.537 -3.063 -5.288 1.00 86.56 101 LEU A N 1
ATOM 747 C CA . LEU A 1 101 ? -4.220 -2.666 -5.798 1.00 86.56 101 LEU A CA 1
ATOM 748 C C . LEU A 1 101 ? -3.451 -3.853 -6.397 1.00 86.56 101 LEU A C 1
ATOM 750 O O . LEU A 1 101 ? -2.834 -3.718 -7.455 1.00 86.56 101 LEU A O 1
ATOM 754 N N . HIS A 1 102 ? -3.490 -5.004 -5.727 1.00 87.25 102 HIS A N 1
ATOM 755 C CA . HIS A 1 102 ? -2.836 -6.232 -6.161 1.00 87.25 102 HIS A CA 1
ATOM 756 C C . HIS A 1 102 ? -3.458 -6.758 -7.457 1.00 87.25 102 HIS A C 1
ATOM 758 O O . HIS A 1 102 ? -2.736 -7.062 -8.402 1.00 87.25 102 HIS A O 1
ATOM 764 N N . ASN A 1 103 ? -4.789 -6.810 -7.535 1.00 86.50 103 ASN A N 1
ATOM 765 C CA . ASN A 1 103 ? -5.513 -7.275 -8.715 1.00 86.50 103 ASN A CA 1
ATOM 766 C C . ASN A 1 103 ? -5.257 -6.374 -9.922 1.00 86.50 103 ASN A C 1
ATOM 768 O O . ASN A 1 103 ? -4.972 -6.880 -11.003 1.00 86.50 103 ASN A O 1
ATOM 772 N N . GLU A 1 104 ? -5.295 -5.052 -9.750 1.00 83.88 104 GLU A N 1
ATOM 773 C CA . GLU A 1 104 ? -4.969 -4.121 -10.833 1.00 83.88 104 GLU A CA 1
ATOM 774 C C . GLU A 1 104 ? -3.532 -4.334 -11.329 1.00 83.88 104 GLU A C 1
ATOM 776 O O . GLU A 1 104 ? -3.309 -4.461 -12.533 1.00 83.88 104 GLU A O 1
ATOM 781 N N . LEU A 1 105 ? -2.553 -4.453 -10.422 1.00 83.00 105 LEU A N 1
ATOM 782 C CA . LEU A 1 105 ? -1.166 -4.750 -10.799 1.00 83.00 105 LEU A CA 1
ATOM 783 C C . LEU A 1 105 ? -1.033 -6.092 -11.526 1.00 83.00 105 LEU A C 1
ATOM 785 O O . LEU A 1 105 ? -0.338 -6.151 -12.539 1.00 83.00 105 LEU A O 1
ATOM 789 N N . ALA A 1 106 ? -1.713 -7.136 -11.051 1.00 85.31 106 ALA A N 1
ATOM 790 C CA . ALA A 1 106 ? -1.693 -8.464 -11.654 1.00 85.31 106 ALA A CA 1
ATOM 791 C C . ALA A 1 106 ? -2.324 -8.477 -13.055 1.00 85.31 106 ALA A C 1
ATOM 793 O O . ALA A 1 106 ? -1.805 -9.132 -13.959 1.00 85.31 106 ALA A O 1
ATOM 794 N N . LEU A 1 107 ? -3.413 -7.724 -13.255 1.00 82.50 107 LEU A N 1
ATOM 795 C CA . LEU A 1 107 ? -4.050 -7.535 -14.560 1.00 82.50 107 LEU A CA 1
ATOM 796 C C . LEU A 1 107 ? -3.145 -6.771 -15.537 1.00 82.50 107 LEU A C 1
ATOM 798 O O . LEU A 1 107 ? -3.187 -7.036 -16.738 1.00 82.50 107 LEU A O 1
ATOM 802 N N . PHE A 1 108 ? -2.322 -5.841 -15.041 1.00 77.62 108 PHE A N 1
ATOM 803 C CA . PHE A 1 108 ? -1.324 -5.146 -15.856 1.00 77.62 108 PHE A CA 1
ATOM 804 C C . PHE A 1 108 ? -0.135 -6.039 -16.222 1.00 77.62 108 PHE A C 1
ATOM 806 O O . PHE A 1 108 ? 0.238 -6.108 -17.393 1.00 77.62 108 PHE A O 1
ATOM 813 N N . ASN A 1 109 ? 0.491 -6.675 -15.230 1.00 79.94 109 ASN A N 1
ATOM 814 C CA . ASN A 1 109 ? 1.560 -7.649 -15.419 1.00 79.94 109 ASN A CA 1
ATOM 815 C C . ASN A 1 109 ? 1.668 -8.553 -14.165 1.00 79.94 109 ASN A C 1
ATOM 817 O O . ASN A 1 109 ? 2.014 -8.059 -13.087 1.00 79.94 109 ASN A O 1
ATOM 821 N N . PRO A 1 110 ? 1.436 -9.873 -14.295 1.00 85.00 110 PRO A N 1
ATOM 822 C CA . PRO A 1 110 ? 1.442 -10.804 -13.167 1.00 85.00 110 PRO A CA 1
ATOM 823 C C . PRO A 1 110 ? 2.813 -10.945 -12.490 1.00 85.00 110 PRO A C 1
ATOM 825 O O . PRO A 1 110 ? 2.869 -11.239 -11.300 1.00 85.00 110 PRO A O 1
ATOM 828 N N . ASP A 1 111 ? 3.917 -10.666 -13.189 1.00 85.25 111 ASP A N 1
ATOM 829 C CA . ASP A 1 111 ? 5.264 -10.736 -12.605 1.00 85.25 111 ASP A CA 1
ATOM 830 C C . ASP A 1 111 ? 5.496 -9.624 -11.566 1.00 85.25 111 ASP A C 1
ATOM 832 O O . ASP A 1 111 ? 6.394 -9.702 -10.726 1.00 85.25 111 ASP A O 1
ATOM 836 N N . LEU A 1 112 ? 4.682 -8.560 -11.589 1.00 83.00 112 LEU A N 1
ATOM 837 C CA . LEU A 1 112 ? 4.832 -7.438 -10.663 1.00 83.00 112 LEU A CA 1
ATOM 838 C C . LEU A 1 112 ? 4.391 -7.774 -9.241 1.00 83.00 112 LEU A C 1
ATOM 840 O O . LEU A 1 112 ? 4.849 -7.101 -8.312 1.00 83.00 112 LEU A O 1
ATOM 844 N N . VAL A 1 113 ? 3.530 -8.782 -9.099 1.00 86.25 113 VAL A N 1
ATOM 845 C CA . VAL A 1 113 ? 2.963 -9.258 -7.834 1.00 86.25 113 VAL A CA 1
ATOM 846 C C . VAL A 1 113 ? 3.590 -10.574 -7.361 1.00 86.25 113 VAL A C 1
ATOM 848 O O . VAL A 1 113 ? 3.058 -11.226 -6.465 1.00 86.25 113 VAL A O 1
ATOM 851 N N . ASP A 1 114 ? 4.729 -10.965 -7.940 1.00 86.00 114 ASP A N 1
ATOM 852 C CA . ASP A 1 114 ? 5.481 -12.143 -7.511 1.00 86.00 114 ASP A CA 1
ATOM 853 C C . ASP A 1 114 ? 5.787 -12.073 -5.993 1.00 86.00 114 ASP A C 1
ATOM 855 O O . ASP A 1 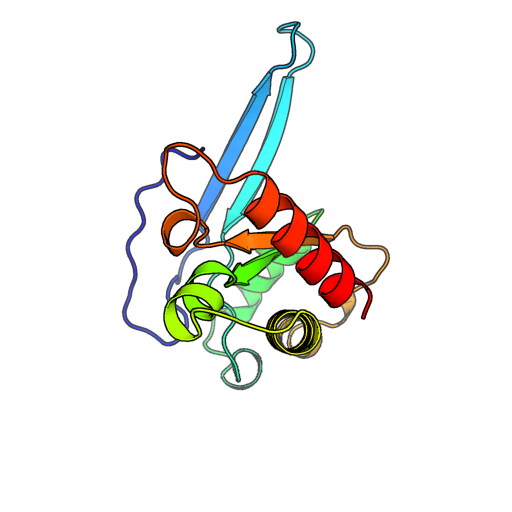114 ? 6.384 -11.091 -5.541 1.00 86.00 114 ASP A O 1
ATOM 859 N N . PRO A 1 115 ? 5.436 -13.099 -5.193 1.00 83.00 115 PRO A N 1
ATOM 860 C CA . PRO A 1 115 ? 5.699 -13.125 -3.751 1.00 83.00 115 PRO A CA 1
ATOM 861 C C . PRO A 1 115 ? 7.183 -13.028 -3.355 1.00 83.00 115 PRO A C 1
ATOM 863 O O . PRO A 1 115 ? 7.503 -12.672 -2.222 1.00 83.00 115 PRO A O 1
ATOM 866 N N . SER A 1 116 ? 8.108 -13.375 -4.254 1.00 85.31 116 SER A N 1
ATOM 867 C CA . SER A 1 116 ? 9.554 -13.216 -4.049 1.00 85.31 116 SER A CA 1
ATOM 868 C C . SER A 1 116 ? 10.016 -11.762 -4.164 1.00 85.31 116 SER A C 1
ATOM 870 O O . SER A 1 116 ? 11.104 -11.411 -3.693 1.00 85.31 116 SER A O 1
ATOM 872 N N . ARG A 1 117 ? 9.188 -10.896 -4.755 1.00 85.00 117 ARG A N 1
ATOM 873 C CA . ARG A 1 117 ? 9.433 -9.464 -4.834 1.00 85.00 117 ARG A CA 1
ATOM 874 C C . ARG A 1 117 ? 9.112 -8.805 -3.498 1.00 85.00 117 ARG A C 1
ATOM 876 O O . ARG A 1 117 ? 8.043 -8.992 -2.927 1.00 85.00 117 ARG A O 1
ATOM 883 N N . GLY A 1 118 ? 10.025 -7.970 -3.006 1.00 85.75 118 GLY A N 1
ATOM 884 C CA . GLY A 1 118 ? 9.794 -7.244 -1.760 1.00 85.75 118 GLY A CA 1
ATOM 885 C C . GLY A 1 118 ? 8.572 -6.325 -1.861 1.00 85.75 118 GLY A C 1
ATOM 886 O O . GLY A 1 118 ? 8.484 -5.502 -2.775 1.00 85.75 118 GLY A O 1
ATOM 887 N N . CYS A 1 119 ? 7.671 -6.405 -0.884 1.00 88.06 119 CYS A N 1
ATOM 888 C CA . CYS A 1 119 ? 6.558 -5.477 -0.728 1.00 88.06 119 CYS A CA 1
ATOM 889 C C . CYS A 1 119 ? 6.473 -4.947 0.708 1.00 88.06 119 CYS A C 1
ATOM 891 O O . CYS A 1 119 ? 6.769 -5.660 1.667 1.00 88.06 119 CYS A O 1
ATOM 893 N N . LEU A 1 120 ? 6.043 -3.695 0.859 1.00 90.31 120 LEU A N 1
ATOM 894 C CA . LEU A 1 120 ? 5.763 -3.082 2.153 1.00 90.31 120 LEU A CA 1
ATOM 895 C C . LEU A 1 120 ? 4.398 -2.394 2.119 1.00 90.31 120 LEU A C 1
ATOM 897 O O . LEU A 1 120 ? 4.134 -1.597 1.223 1.00 90.31 120 LEU A O 1
ATOM 901 N N . VAL A 1 121 ? 3.557 -2.661 3.116 1.00 92.06 121 VAL A N 1
ATOM 902 C CA . VAL A 1 121 ? 2.264 -1.986 3.290 1.00 92.06 121 VAL A CA 1
ATOM 903 C C . VAL A 1 121 ? 2.423 -0.817 4.259 1.00 92.06 121 VAL A C 1
ATOM 905 O O . VAL A 1 121 ? 3.015 -0.959 5.329 1.00 92.06 121 VAL A O 1
ATOM 908 N N . ILE A 1 122 ? 1.898 0.349 3.888 1.00 92.31 122 ILE A N 1
ATOM 909 C CA . ILE A 1 122 ? 2.006 1.590 4.655 1.00 92.31 122 ILE A CA 1
ATOM 910 C C . ILE A 1 122 ? 0.611 2.183 4.852 1.00 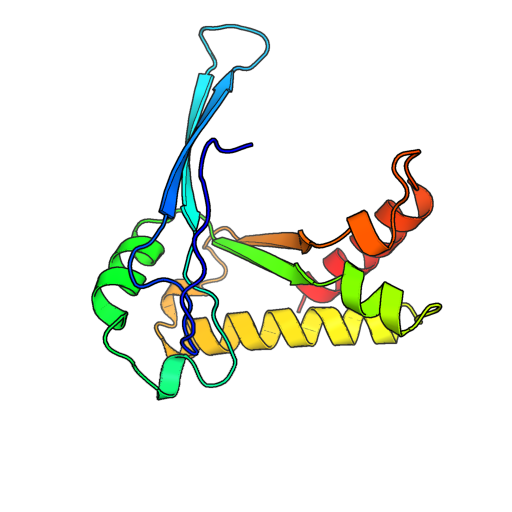92.31 122 ILE A C 1
ATOM 912 O O . ILE A 1 122 ? -0.051 2.572 3.892 1.00 92.31 122 ILE A O 1
ATOM 916 N N . GLY A 1 123 ? 0.197 2.316 6.112 1.00 92.25 123 GLY A N 1
ATOM 917 C CA . GLY A 1 123 ? -1.002 3.064 6.486 1.00 92.25 123 GLY A CA 1
ATOM 918 C C . GLY A 1 123 ? -0.797 4.571 6.336 1.00 92.25 123 GLY A C 1
ATOM 919 O O . GLY A 1 123 ? 0.156 5.135 6.874 1.00 92.25 123 GLY A O 1
ATOM 920 N N . THR A 1 124 ? -1.699 5.236 5.621 1.00 91.50 124 THR A N 1
ATOM 921 C CA . THR A 1 124 ? -1.628 6.666 5.295 1.00 91.50 124 THR A CA 1
ATOM 922 C C . THR A 1 124 ? -2.768 7.471 5.925 1.00 91.50 124 THR A C 1
ATOM 924 O O . THR A 1 124 ? -3.722 6.914 6.470 1.00 91.50 124 THR A O 1
ATOM 927 N N . LYS A 1 125 ? -2.642 8.806 5.867 1.00 90.00 125 LYS A N 1
ATOM 928 C CA . LYS A 1 125 ? -3.590 9.792 6.424 1.00 90.00 125 LYS A CA 1
ATOM 929 C C . LYS A 1 125 ? -3.799 9.711 7.941 1.00 90.00 125 LYS A C 1
ATOM 931 O O . LYS A 1 125 ? -4.850 10.074 8.465 1.00 90.00 125 LYS A O 1
ATOM 936 N N . LEU A 1 126 ? -2.788 9.241 8.672 1.00 89.69 126 LEU A N 1
ATOM 937 C CA . LEU A 1 126 ? -2.835 9.127 10.134 1.00 89.69 126 LEU A CA 1
ATOM 938 C C . LEU A 1 126 ? -3.091 10.465 10.838 1.00 89.69 126 LEU A C 1
ATOM 940 O O . LEU A 1 126 ? -3.608 10.467 11.947 1.00 89.69 126 LEU A O 1
ATOM 944 N N . ASP A 1 127 ? -2.777 11.590 10.202 1.00 88.69 127 ASP A N 1
ATOM 945 C CA . ASP A 1 127 ? -3.049 12.941 10.697 1.00 88.69 127 ASP A CA 1
ATOM 946 C C . ASP A 1 127 ? -4.539 13.221 10.955 1.00 88.69 127 ASP A C 1
ATOM 948 O O . ASP A 1 127 ? -4.862 14.088 11.764 1.00 88.69 127 ASP A O 1
ATOM 952 N N . LEU A 1 128 ? -5.445 12.456 10.336 1.00 87.75 128 LEU A N 1
ATOM 953 C CA . LEU A 1 128 ? -6.887 12.565 10.574 1.00 87.75 128 LEU A CA 1
ATOM 954 C C . LEU A 1 128 ? -7.325 11.986 11.928 1.00 87.75 128 LEU A C 1
ATOM 956 O O . LEU A 1 128 ? -8.388 12.338 12.433 1.00 87.75 128 LEU A O 1
ATOM 960 N N . VAL A 1 129 ? -6.534 11.076 12.503 1.00 85.12 129 VAL A N 1
ATOM 961 C CA . VAL A 1 129 ? -6.945 10.235 13.645 1.00 85.12 129 VAL A CA 1
ATOM 962 C C . VAL A 1 129 ? -5.922 10.198 14.778 1.00 85.12 129 VAL A C 1
ATOM 964 O O . VAL A 1 129 ? -6.260 9.860 15.912 1.00 85.12 129 VAL A O 1
ATOM 967 N N . VAL A 1 130 ? -4.672 10.566 14.499 1.00 84.94 130 VAL A N 1
ATOM 968 C CA . VAL A 1 130 ? -3.587 10.664 15.471 1.00 84.94 130 VAL A CA 1
ATOM 969 C C . VAL A 1 130 ? -3.289 12.145 15.718 1.00 84.94 130 VAL A C 1
ATOM 971 O O . VAL A 1 130 ? -2.821 12.833 14.810 1.00 84.94 130 VAL A O 1
ATOM 974 N N . PRO A 1 131 ? -3.524 12.662 16.938 1.00 83.31 131 PRO A N 1
ATOM 975 C CA . PRO A 1 131 ? -3.208 14.044 17.262 1.00 83.31 131 PRO A CA 1
ATOM 976 C C . PRO A 1 131 ? -1.688 14.289 17.247 1.00 83.31 131 PRO A C 1
ATOM 978 O O . PRO A 1 131 ? -0.909 13.356 17.462 1.00 83.31 131 PRO A O 1
ATOM 981 N N . PRO A 1 132 ? -1.235 15.550 17.104 1.00 76.94 132 PRO A N 1
ATOM 982 C CA . PRO A 1 132 ? 0.191 15.895 17.100 1.00 76.94 132 PRO A CA 1
ATOM 983 C C . PRO A 1 132 ? 0.935 15.514 18.388 1.00 76.94 132 PRO A C 1
ATOM 985 O O . PRO A 1 132 ? 2.150 15.341 18.369 1.00 76.94 132 PRO A O 1
ATOM 988 N N . SER A 1 133 ? 0.214 15.363 19.505 1.00 80.69 133 SER A N 1
ATOM 989 C CA . SER A 1 133 ? 0.743 14.858 20.780 1.00 80.69 133 SER A CA 1
ATOM 990 C C . SER A 1 133 ? 1.101 13.366 20.749 1.00 80.69 133 SER A C 1
ATOM 992 O O . SER A 1 133 ? 1.661 12.855 21.715 1.00 80.69 133 SER A O 1
ATOM 994 N N . GLY A 1 134 ? 0.763 12.671 19.660 1.00 77.31 134 GLY A N 1
ATOM 995 C CA . GLY A 1 134 ? 0.891 11.231 19.507 1.00 77.31 134 GLY A CA 1
ATOM 996 C C . GLY A 1 134 ? -0.290 10.465 20.104 1.00 77.31 134 GLY A C 1
ATOM 997 O O . GLY A 1 134 ? -1.001 10.945 20.989 1.00 77.31 134 GLY A O 1
ATOM 998 N N . ALA A 1 135 ? -0.492 9.245 19.605 1.00 84.50 135 ALA A N 1
ATOM 999 C CA . ALA A 1 135 ? -1.450 8.277 20.133 1.00 84.50 135 ALA A CA 1
ATOM 1000 C C . ALA A 1 135 ? -0.917 6.854 19.918 1.00 84.50 135 ALA A C 1
ATOM 1002 O O . ALA A 1 135 ? -1.385 6.128 19.041 1.00 84.50 135 ALA A O 1
ATOM 1003 N N . GLN A 1 136 ? 0.083 6.462 20.718 1.00 86.69 136 GLN A N 1
ATOM 1004 C CA . GLN A 1 136 ? 0.788 5.185 20.548 1.00 86.69 136 GLN A CA 1
ATOM 1005 C C . GLN A 1 136 ? -0.171 3.987 20.540 1.00 86.69 136 GLN A C 1
ATOM 1007 O O . GLN A 1 136 ? -0.111 3.164 19.639 1.00 86.69 136 GLN A O 1
ATOM 1012 N N . ALA A 1 137 ? -1.148 3.958 21.452 1.00 86.50 137 ALA A N 1
ATOM 1013 C CA . ALA A 1 137 ? -2.141 2.886 21.500 1.00 86.50 137 ALA A CA 1
ATOM 1014 C C . ALA A 1 137 ? -3.000 2.783 20.223 1.00 86.50 137 ALA A C 1
ATOM 1016 O O . ALA A 1 137 ? -3.431 1.691 19.860 1.00 86.50 137 ALA A O 1
ATOM 1017 N N . THR A 1 138 ? -3.272 3.900 19.542 1.00 85.19 138 THR A N 1
ATOM 1018 C CA . THR A 1 138 ? -3.995 3.903 18.259 1.00 85.19 138 THR A CA 1
ATOM 1019 C C . THR A 1 138 ? -3.095 3.405 17.133 1.00 85.19 138 THR A C 1
ATOM 1021 O O . THR A 1 138 ? -3.538 2.606 16.314 1.00 85.19 138 THR A O 1
ATOM 1024 N N . LEU A 1 139 ? -1.827 3.828 17.121 1.00 87.94 139 LEU A N 1
ATOM 1025 C CA . LEU A 1 139 ? -0.830 3.367 16.153 1.00 87.94 139 LEU A CA 1
ATOM 1026 C C . LEU A 1 139 ? -0.583 1.860 16.267 1.00 87.94 139 LEU A C 1
ATOM 1028 O O . LEU A 1 139 ? -0.561 1.175 15.251 1.00 87.94 139 LEU A O 1
ATOM 1032 N N . ASP A 1 140 ? -0.470 1.336 17.487 1.00 90.62 140 ASP A N 1
ATOM 1033 C CA . ASP A 1 140 ? -0.258 -0.092 17.732 1.00 90.62 140 ASP A CA 1
ATOM 1034 C C . ASP A 1 140 ? -1.460 -0.922 17.249 1.00 90.62 140 ASP A C 1
ATOM 1036 O O . ASP A 1 140 ? -1.287 -1.956 16.605 1.00 90.62 140 ASP A O 1
ATOM 1040 N N . LYS A 1 141 ? -2.689 -0.439 17.490 1.00 90.50 141 LYS A N 1
ATOM 1041 C CA . LYS A 1 141 ? -3.919 -1.071 16.983 1.00 90.50 141 LYS A CA 1
ATOM 1042 C C . LYS A 1 141 ? -3.980 -1.072 15.457 1.00 90.50 141 LYS A C 1
ATOM 1044 O O . LYS A 1 141 ? -4.229 -2.114 14.863 1.00 90.50 141 LYS A O 1
ATOM 1049 N N . LEU A 1 142 ? -3.731 0.079 14.832 1.00 89.94 142 LEU A N 1
ATOM 1050 C CA . LEU A 1 142 ? -3.727 0.219 13.375 1.00 89.94 142 LEU A CA 1
ATOM 1051 C C . LEU A 1 142 ? -2.656 -0.655 12.723 1.00 89.94 142 LEU A C 1
ATOM 1053 O O . LEU A 1 142 ? -2.925 -1.302 11.716 1.00 89.94 142 LEU A O 1
ATOM 1057 N N . SER A 1 143 ? -1.466 -0.702 13.322 1.00 91.12 143 SER A N 1
ATOM 1058 C CA . SER A 1 143 ? -0.375 -1.576 12.898 1.00 91.12 143 SER A CA 1
ATOM 1059 C C . SER A 1 143 ? -0.796 -3.045 12.937 1.00 91.12 143 SER A C 1
ATOM 1061 O O . SER A 1 143 ? -0.583 -3.764 11.967 1.00 91.12 143 SER A O 1
ATOM 1063 N N . ALA A 1 144 ? -1.469 -3.481 14.008 1.00 92.31 144 ALA A N 1
ATOM 1064 C CA . ALA A 1 144 ? -1.967 -4.848 14.117 1.00 92.31 144 ALA A CA 1
ATOM 1065 C C . ALA A 1 144 ? -3.018 -5.182 13.044 1.00 92.31 144 ALA A C 1
ATOM 1067 O O . ALA A 1 144 ? -2.929 -6.239 12.429 1.00 92.31 144 ALA A O 1
ATOM 1068 N N . TRP A 1 145 ? -3.978 -4.287 12.788 1.00 93.12 145 TRP A N 1
ATOM 1069 C CA . TRP A 1 145 ? -5.011 -4.499 11.764 1.00 93.12 145 TRP A CA 1
ATOM 1070 C C . TRP A 1 145 ? -4.436 -4.510 10.346 1.00 93.12 145 TRP A C 1
ATOM 1072 O O . TRP A 1 145 ? -4.791 -5.366 9.545 1.00 93.12 145 TRP A O 1
ATOM 1082 N N . LEU A 1 146 ? -3.500 -3.606 10.041 1.00 91.44 146 LEU A N 1
ATOM 1083 C CA . LEU A 1 146 ? -2.794 -3.598 8.757 1.00 91.44 146 LEU 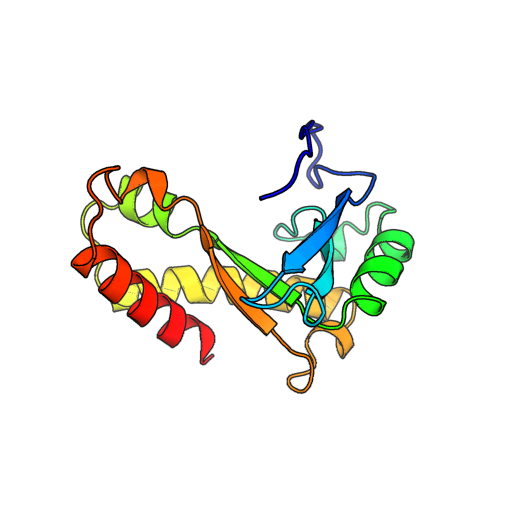A CA 1
ATOM 1084 C C . LEU A 1 146 ? -1.934 -4.848 8.566 1.00 91.44 146 LEU A C 1
ATOM 1086 O O . LEU A 1 146 ? -1.911 -5.414 7.478 1.00 91.44 146 LEU A O 1
ATOM 1090 N N . ALA A 1 147 ? -1.232 -5.283 9.614 1.00 91.25 147 ALA A N 1
ATOM 1091 C CA . ALA A 1 147 ? -0.428 -6.495 9.566 1.00 91.25 147 ALA A CA 1
ATOM 1092 C C . ALA A 1 147 ? -1.288 -7.746 9.376 1.00 91.25 147 ALA A C 1
ATOM 1094 O O . ALA A 1 147 ? -0.802 -8.719 8.816 1.00 91.25 147 ALA A O 1
ATOM 1095 N N . ASP A 1 148 ? -2.534 -7.747 9.851 1.00 91.62 148 ASP A N 1
ATOM 1096 C CA . ASP A 1 148 ? -3.461 -8.848 9.609 1.00 91.62 148 ASP A CA 1
ATOM 1097 C C . ASP A 1 148 ? -4.027 -8.817 8.187 1.00 91.62 148 ASP A C 1
ATOM 1099 O O . ASP A 1 148 ? -4.024 -9.842 7.513 1.00 91.62 148 ASP A O 1
ATOM 1103 N N . ALA A 1 149 ? -4.383 -7.629 7.689 1.00 90.06 149 ALA A N 1
ATOM 1104 C CA . ALA A 1 149 ? -4.838 -7.432 6.314 1.00 90.06 149 ALA A CA 1
ATOM 1105 C C . ALA A 1 149 ? -3.776 -7.827 5.272 1.00 90.06 149 ALA A C 1
ATOM 1107 O O . ALA A 1 149 ? -4.114 -8.351 4.221 1.00 90.06 149 ALA A O 1
ATOM 1108 N N . ALA A 1 150 ? -2.492 -7.604 5.569 1.00 86.06 150 ALA A N 1
ATOM 1109 C CA . ALA A 1 150 ? -1.377 -7.897 4.666 1.00 86.06 150 ALA A CA 1
ATOM 1110 C C . ALA A 1 150 ? -0.918 -9.373 4.656 1.00 86.06 150 ALA A C 1
ATOM 1112 O O . ALA A 1 150 ? 0.064 -9.689 3.988 1.00 86.06 150 ALA A O 1
ATOM 1113 N N . LYS A 1 151 ? -1.552 -10.262 5.437 1.00 79.94 151 LYS A N 1
ATOM 1114 C CA . LYS A 1 151 ? -1.257 -11.713 5.441 1.00 79.94 151 LYS A CA 1
ATOM 1115 C C . LYS A 1 151 ? -2.085 -12.510 4.428 1.00 79.94 151 LYS A C 1
ATOM 1117 O O . LYS A 1 151 ? -1.843 -13.711 4.303 1.00 79.94 151 LYS A O 1
ATOM 1122 N N . LEU A 1 152 ? -3.084 -11.879 3.817 1.00 51.41 152 LEU A N 1
ATOM 1123 C CA . LEU A 1 152 ? -3.894 -12.448 2.740 1.00 51.41 152 LEU A CA 1
ATOM 1124 C C . LEU A 1 152 ? -3.095 -12.443 1.433 1.00 51.41 152 LEU A C 1
ATOM 1126 O O . LEU A 1 152 ? -3.211 -13.454 0.706 1.00 51.41 152 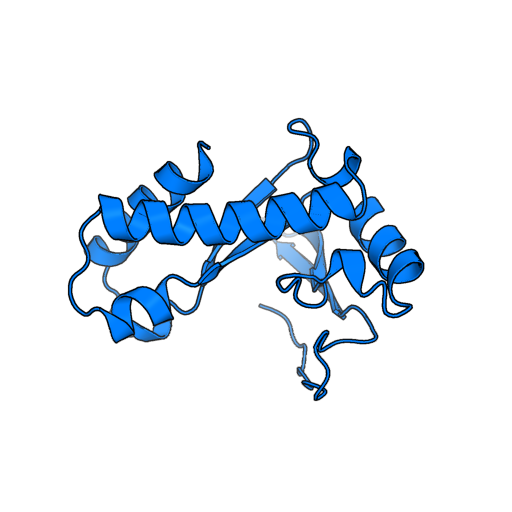LEU A O 1
#

InterPro domains:
  IPR006073 GTP binding domain [PF01926] (1-83)
  IPR006073 GTP binding domain [PR00326] (5-23)
  IPR006073 GTP binding domain [PR00326] (38-53)
  IPR027417 P-loop containing nucleoside triphosphate hydrolase [G3DSA:3.40.50.300] (1-152)
  IPR027417 P-loop containing nucleos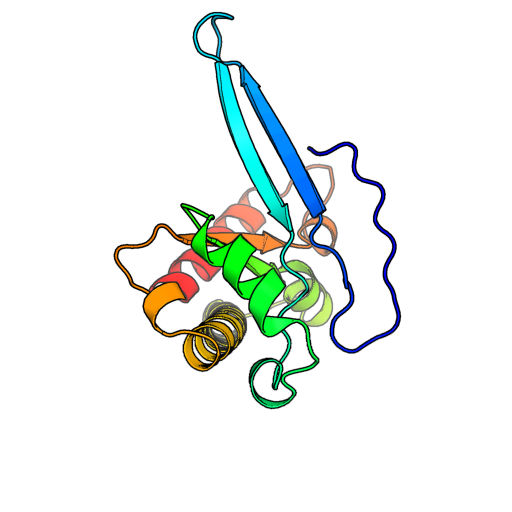ide triphosphate hydrolase [SSF52540] (1-146)
  IPR031167 OBG-type guanine nucleotide-binding (G) domain [PS51710] (1-152)
  IPR045086 OBG-type GTPase [PTHR11702] (1-144)

Foldseek 3Di:
DFPDDDDFDPDPFGDLDKDKTWDWDQDPDNVPIDIDIDTDQGDDDACNLVPVPVSLPVNCVVLVPDQEEEAEFEQLVVCLVVVDDDLVRSLVRRLVSVCRVLVSVCSSPVVSNPPVRHYHYDYDPCCNPAPPVGDVVVVVSNVVSNVNSVVD

Radius of gyration: 17.14 Å; chains: 1; bounding box: 48×33×44 Å

Sequence (152 aa):
LTRARPRVAPHPFTTLKPHVGTLLLTRDSADDSIKLTIADLPGLIEGAAERNAGLGSQFLSLIEGCAMLLYLVDVGTFLADRGQASASEATDHFASQLDMLHNELALFNPDLVDPSRGCLVIGTKLDLVVPPSGAQATLDKLSAWLADAAKL